Protein AF-A0AAV6IFP3-F1 (afdb_monomer)

Organism: NCBI:txid479676

Foldseek 3Di:
DPPPVDDPDDPPDPVVVLVVQLPDDDDPLVNQLSNLQVVLLVVLVVVQVCCCVPVVDDDDPVVSVVSSLQSSLVSSCVVPPPDDDDSVNVSVVVVVVVVVD

Solvent-accessible surface area (backbone atoms only — not comparable to full-atom values): 6123 Å² total; per-residue (Å²): 122,75,87,76,78,58,75,86,70,78,57,96,41,72,66,52,48,51,51,55,60,70,67,56,90,58,60,78,76,56,33,56,54,59,67,38,46,63,58,29,47,53,50,44,51,52,50,51,54,46,42,31,75,76,64,73,42,81,88,55,66,67,60,48,53,50,51,27,53,53,45,41,47,51,55,41,52,72,68,43,91,64,78,95,71,51,68,65,59,51,53,52,51,52,57,53,55,66,71,75,108

Mean predicted aligned error: 10.68 Å

Sequence (101 aa):
MKWWGIQWVTPNSVSDIINWWLSYRQKPKIKVIWDCIPFAVLWSLWKMRNEHLFQNKDLNWEDVVDLIKLRIAFWVKTKWNDGDYSVSDFIFRLSSIIQAS

pLDDT: mean 76.18, std 13.69, range [37.38, 91.31]

Radius of gyration: 16.17 Å; Cα contacts (8 Å, |Δi|>4): 44; chains: 1; bounding box: 30×44×39 Å

Structure (mmCIF, N/CA/C/O backbone):
data_AF-A0AAV6IFP3-F1
#
_entry.id   AF-A0AAV6IFP3-F1
#
loop_
_atom_site.group_PDB
_atom_site.id
_atom_site.type_symbol
_atom_site.label_atom_id
_atom_site.label_alt_id
_atom_site.label_comp_id
_atom_site.label_asym_id
_atom_site.label_entity_id
_atom_site.label_seq_id
_atom_site.pdbx_PDB_ins_code
_atom_site.Cartn_x
_atom_site.Cartn_y
_atom_site.Cartn_z
_atom_site.occupancy
_atom_site.B_iso_or_equiv
_atom_site.auth_seq_id
_atom_site.auth_comp_id
_atom_site.auth_asym_id
_atom_site.auth_atom_id
_atom_site.pdbx_PDB_model_num
ATOM 1 N N . MET A 1 1 ? -15.306 -22.764 -6.310 1.00 47.59 1 MET A N 1
ATOM 2 C CA . MET A 1 1 ? -13.845 -22.530 -6.188 1.00 47.59 1 MET A CA 1
ATOM 3 C C . MET A 1 1 ? -12.952 -23.748 -6.489 1.00 47.59 1 MET A C 1
ATOM 5 O O . MET A 1 1 ? -11.772 -23.534 -6.694 1.00 47.59 1 MET A O 1
ATOM 9 N N . LYS A 1 2 ? -13.451 -24.996 -6.611 1.00 44.91 2 LYS A N 1
ATOM 10 C CA . LYS A 1 2 ? -12.631 -26.179 -6.992 1.00 44.91 2 LYS A CA 1
ATOM 11 C C . LYS A 1 2 ? -12.412 -26.392 -8.505 1.00 44.91 2 LYS A C 1
ATOM 13 O O . LYS A 1 2 ? -11.732 -27.331 -8.891 1.00 44.91 2 LYS A O 1
ATOM 18 N N . TRP A 1 3 ? -12.990 -25.554 -9.363 1.00 44.06 3 TRP A N 1
ATOM 19 C CA . TRP A 1 3 ? -13.072 -25.834 -10.805 1.00 44.06 3 TRP A CA 1
ATOM 20 C C . TRP A 1 3 ? -11.754 -25.617 -11.572 1.00 44.06 3 TRP A C 1
ATOM 22 O O . TRP A 1 3 ? -11.579 -26.170 -12.646 1.00 44.06 3 TRP A O 1
ATOM 32 N N . TRP A 1 4 ? -10.807 -24.870 -10.995 1.00 63.62 4 TRP A N 1
ATOM 33 C CA . TRP A 1 4 ? -9.522 -24.545 -11.630 1.00 63.62 4 TRP A CA 1
ATOM 34 C C . TRP A 1 4 ? -8.350 -25.408 -11.139 1.00 63.62 4 TRP A C 1
ATOM 36 O O . TRP A 1 4 ? -7.220 -25.176 -11.546 1.00 63.62 4 TRP A O 1
ATOM 46 N N . GLY A 1 5 ? -8.571 -26.353 -10.214 1.00 58.03 5 GLY A N 1
ATOM 47 C CA . GLY A 1 5 ? -7.488 -27.147 -9.607 1.00 58.03 5 GLY A CA 1
ATOM 48 C C . GLY A 1 5 ? -6.491 -26.342 -8.755 1.00 58.03 5 GLY A C 1
ATOM 49 O O . GLY A 1 5 ? -5.575 -26.914 -8.175 1.00 58.03 5 GLY A O 1
ATOM 50 N N . ILE A 1 6 ? -6.680 -25.026 -8.640 1.00 54.53 6 ILE A N 1
ATOM 51 C CA . ILE A 1 6 ? -5.838 -24.126 -7.858 1.00 54.53 6 ILE A CA 1
ATOM 52 C C . ILE A 1 6 ? -6.501 -23.935 -6.495 1.00 54.53 6 ILE A C 1
ATOM 54 O O . ILE A 1 6 ? -7.506 -23.234 -6.360 1.00 54.53 6 ILE A O 1
ATOM 58 N N . GLN A 1 7 ? -5.945 -24.580 -5.474 1.00 56.81 7 GLN A N 1
ATOM 59 C CA . GLN A 1 7 ? -6.253 -24.253 -4.090 1.00 56.81 7 GLN A CA 1
ATOM 60 C C . GLN A 1 7 ? -5.477 -22.980 -3.755 1.00 56.81 7 GLN A C 1
ATOM 62 O O . GLN A 1 7 ? -4.253 -23.009 -3.661 1.00 56.81 7 GLN A O 1
ATOM 67 N N . TRP A 1 8 ? -6.175 -21.852 -3.615 1.00 57.00 8 TRP A N 1
ATOM 68 C CA . TRP A 1 8 ? -5.573 -20.654 -3.035 1.00 57.00 8 TRP A CA 1
ATOM 69 C C . TRP A 1 8 ? -5.148 -21.001 -1.606 1.00 57.00 8 TRP A C 1
ATOM 71 O O . TRP A 1 8 ? -5.988 -21.145 -0.719 1.00 57.00 8 TRP A O 1
ATOM 81 N N . VAL A 1 9 ? -3.849 -21.215 -1.405 1.00 62.00 9 VAL A N 1
ATOM 82 C CA . VAL A 1 9 ? -3.263 -21.396 -0.080 1.00 62.00 9 VAL A CA 1
ATOM 83 C C . VAL A 1 9 ? -2.799 -20.018 0.354 1.00 62.00 9 VAL A C 1
ATOM 85 O O . VAL A 1 9 ? -1.829 -19.490 -0.185 1.00 62.00 9 VAL A O 1
ATOM 88 N N . THR A 1 10 ? -3.510 -19.392 1.288 1.00 61.66 10 THR A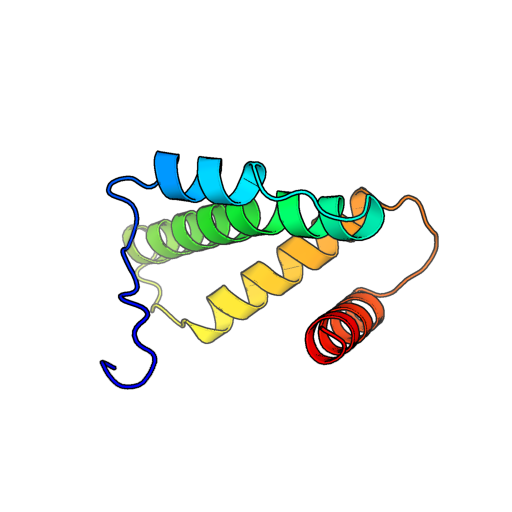 N 1
ATOM 89 C CA . THR A 1 10 ? -2.951 -18.250 2.014 1.00 61.66 10 THR A CA 1
ATOM 90 C C . THR A 1 10 ? -1.688 -18.737 2.722 1.00 61.66 10 THR A C 1
ATOM 92 O O . THR A 1 10 ? -1.789 -19.691 3.497 1.00 61.66 10 THR A O 1
ATOM 95 N N . PRO A 1 11 ? -0.507 -18.151 2.453 1.00 67.81 11 PRO A N 1
ATOM 96 C CA . PRO A 1 11 ? 0.715 -18.529 3.148 1.00 67.81 11 PRO A CA 1
ATOM 97 C C . PRO A 1 11 ? 0.528 -18.415 4.663 1.00 67.81 11 PRO A C 1
ATOM 99 O O . PRO A 1 11 ? -0.217 -17.555 5.136 1.00 67.81 11 PRO A O 1
ATOM 102 N N . ASN A 1 12 ? 1.200 -19.283 5.420 1.00 74.62 12 ASN A N 1
ATOM 103 C CA . ASN A 1 12 ? 0.991 -19.426 6.866 1.00 74.62 12 ASN A CA 1
ATOM 104 C C . ASN A 1 12 ? 1.338 -18.157 7.666 1.00 74.62 12 ASN A C 1
ATOM 106 O O . ASN A 1 12 ? 0.925 -18.032 8.818 1.00 74.62 12 ASN A O 1
ATOM 110 N N . SER A 1 13 ?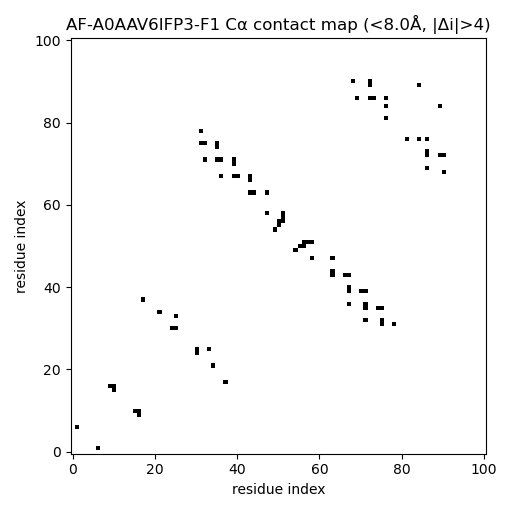 2.077 -17.211 7.075 1.00 82.50 13 SER A N 1
ATOM 111 C CA . SER A 1 13 ? 2.408 -15.933 7.696 1.00 82.50 13 SER A CA 1
ATOM 112 C C . SER A 1 13 ? 2.428 -14.762 6.705 1.00 82.50 13 SER A C 1
ATOM 114 O O . SER A 1 13 ? 2.638 -14.924 5.501 1.00 82.50 13 SER A O 1
ATOM 116 N N . VAL A 1 14 ? 2.267 -13.544 7.234 1.00 79.31 14 VAL A N 1
ATOM 117 C CA . VAL A 1 14 ? 2.456 -12.289 6.478 1.00 79.31 14 VAL A CA 1
ATOM 118 C C . VAL A 1 14 ? 3.874 -12.210 5.900 1.00 79.31 14 VAL A C 1
ATOM 120 O O . VAL A 1 14 ? 4.063 -11.738 4.782 1.00 79.31 14 VAL A O 1
ATOM 123 N N . SER A 1 15 ? 4.861 -12.725 6.633 1.00 82.44 15 SER A N 1
ATOM 124 C CA . SER A 1 15 ? 6.256 -12.847 6.208 1.00 82.44 15 SER A CA 1
ATOM 125 C C . SER A 1 15 ? 6.379 -13.662 4.923 1.00 82.44 15 SER A C 1
ATOM 127 O O . SER A 1 15 ? 7.064 -13.244 3.995 1.00 82.44 15 SER A O 1
ATOM 129 N N . ASP A 1 16 ? 5.680 -14.796 4.842 1.00 84.00 16 ASP A N 1
ATOM 130 C CA . ASP A 1 16 ? 5.715 -15.679 3.673 1.00 84.00 16 ASP A CA 1
ATOM 131 C C . ASP A 1 16 ? 5.060 -15.024 2.455 1.00 84.00 16 ASP A C 1
ATOM 133 O O . ASP A 1 16 ? 5.574 -15.144 1.344 1.00 84.00 16 ASP A O 1
ATOM 137 N N . ILE A 1 17 ? 3.973 -14.270 2.661 1.00 83.25 17 ILE A N 1
ATOM 138 C CA . ILE A 1 17 ? 3.329 -13.472 1.605 1.00 83.25 17 ILE A CA 1
ATOM 139 C C . ILE A 1 17 ? 4.302 -12.421 1.065 1.00 83.25 17 ILE A C 1
ATOM 141 O O . ILE A 1 17 ? 4.462 -12.295 -0.148 1.00 83.25 17 ILE A O 1
ATOM 145 N N . ILE A 1 18 ? 4.966 -11.676 1.953 1.00 82.56 18 ILE A N 1
ATOM 146 C CA . ILE A 1 18 ? 5.921 -10.632 1.563 1.00 82.56 18 ILE A CA 1
ATOM 147 C C . ILE A 1 18 ? 7.129 -11.252 0.854 1.00 82.56 18 ILE A C 1
ATOM 149 O O . ILE A 1 18 ? 7.544 -10.758 -0.192 1.00 82.56 18 ILE A O 1
ATOM 153 N N . ASN A 1 19 ? 7.667 -12.354 1.374 1.00 83.38 19 ASN A N 1
ATOM 154 C CA . ASN A 1 19 ? 8.791 -13.058 0.761 1.00 83.38 19 ASN A CA 1
ATOM 155 C C . ASN A 1 19 ? 8.430 -13.588 -0.626 1.00 83.38 19 ASN A C 1
ATOM 157 O O . ASN A 1 19 ? 9.199 -13.396 -1.568 1.00 83.38 19 ASN A O 1
ATOM 161 N N . TRP A 1 20 ? 7.254 -14.197 -0.784 1.00 85.25 20 TRP A N 1
ATOM 162 C CA . TRP A 1 20 ? 6.749 -14.618 -2.088 1.00 85.25 20 TRP A CA 1
ATOM 163 C C . TRP A 1 20 ? 6.614 -13.430 -3.050 1.00 85.25 20 TRP A C 1
ATOM 165 O O . TRP A 1 20 ? 7.095 -13.494 -4.182 1.00 85.25 20 TRP A O 1
ATOM 175 N N . TRP A 1 21 ? 6.045 -12.317 -2.580 1.00 85.44 21 TRP A N 1
ATOM 176 C CA . TRP A 1 21 ? 5.858 -11.103 -3.373 1.00 85.44 21 TRP A CA 1
ATOM 177 C C . TRP A 1 21 ? 7.187 -10.522 -3.870 1.00 85.44 21 TRP A C 1
ATOM 179 O O . TRP A 1 21 ? 7.335 -10.217 -5.053 1.00 85.44 21 TRP A O 1
ATOM 189 N N . LEU A 1 22 ? 8.177 -10.401 -2.983 1.00 82.31 22 LEU A N 1
ATOM 190 C CA . LEU A 1 22 ? 9.498 -9.847 -3.296 1.00 82.31 22 LEU A CA 1
ATOM 191 C C . LEU A 1 22 ? 10.356 -10.788 -4.154 1.00 82.31 22 LEU A C 1
ATOM 193 O O . LEU A 1 22 ? 11.236 -10.323 -4.880 1.00 82.31 22 LEU A O 1
ATOM 197 N N . SER A 1 23 ? 10.095 -12.096 -4.094 1.00 82.12 23 SER A N 1
ATOM 198 C CA . SER A 1 23 ? 10.817 -13.109 -4.875 1.00 82.12 23 SER A CA 1
ATOM 199 C C . SER A 1 23 ? 10.450 -13.091 -6.361 1.00 82.12 23 SER A C 1
ATOM 201 O O . SER A 1 23 ? 11.180 -13.645 -7.187 1.00 82.12 23 SER A O 1
ATOM 203 N N . TYR A 1 24 ? 9.338 -12.452 -6.733 1.00 80.06 24 TYR A N 1
ATOM 204 C CA . TYR A 1 24 ? 8.899 -12.403 -8.120 1.00 80.06 24 TYR A CA 1
ATOM 205 C C . TYR A 1 24 ? 9.758 -11.433 -8.952 1.00 80.06 24 TYR A C 1
ATOM 207 O O . TYR A 1 24 ? 9.836 -10.229 -8.685 1.00 80.06 24 TYR A O 1
ATOM 215 N N . ARG A 1 25 ? 10.417 -11.949 -10.000 1.00 74.00 25 ARG A N 1
ATOM 216 C CA . ARG A 1 25 ? 11.225 -11.130 -10.919 1.00 74.00 25 ARG A CA 1
ATOM 217 C C . ARG A 1 25 ? 10.331 -10.341 -11.869 1.00 74.00 25 ARG A C 1
ATOM 219 O O . ARG A 1 25 ? 9.737 -10.901 -12.782 1.00 74.00 25 ARG A O 1
ATOM 226 N N . GLN A 1 26 ? 10.341 -9.024 -11.707 1.00 74.62 26 GLN A N 1
ATOM 227 C CA . GLN A 1 26 ? 9.697 -8.079 -12.615 1.00 74.62 26 GLN A CA 1
ATOM 228 C C . GLN A 1 26 ? 10.717 -7.357 -13.498 1.00 74.62 26 GLN A C 1
ATOM 230 O O . GLN A 1 26 ? 11.882 -7.189 -13.126 1.00 74.62 26 GLN A O 1
ATOM 235 N N . LYS A 1 27 ? 10.261 -6.848 -14.651 1.00 78.69 27 LYS A N 1
ATOM 236 C CA . LYS A 1 27 ? 11.036 -5.874 -15.441 1.00 78.69 27 LYS A CA 1
ATOM 237 C C . LYS A 1 27 ? 11.366 -4.652 -14.561 1.00 78.69 27 LYS A C 1
ATOM 239 O O . LYS A 1 27 ? 10.503 -4.257 -13.778 1.00 78.69 27 LYS A O 1
ATOM 244 N N . PRO A 1 28 ? 12.529 -3.987 -14.715 1.00 74.88 28 PRO A N 1
ATOM 245 C CA . PRO A 1 28 ? 12.978 -2.922 -13.804 1.00 74.88 28 PRO A CA 1
ATOM 246 C C . PRO A 1 28 ? 11.947 -1.812 -13.575 1.00 74.88 28 PRO A C 1
ATOM 248 O O . PRO A 1 28 ? 11.767 -1.349 -12.455 1.00 74.88 28 PRO A O 1
ATOM 251 N N . LYS A 1 29 ? 11.217 -1.433 -14.631 1.00 71.38 29 LYS A N 1
ATOM 252 C CA . LYS A 1 29 ? 10.158 -0.425 -14.548 1.00 71.38 29 LYS A CA 1
ATOM 253 C C . LYS A 1 29 ? 8.964 -0.883 -13.696 1.00 71.38 29 LYS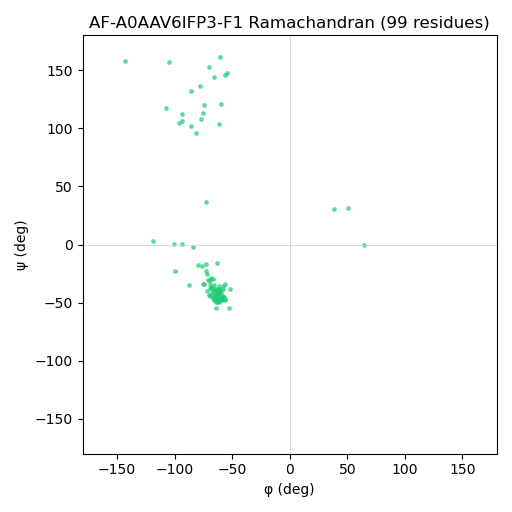 A C 1
ATOM 255 O O . LYS A 1 29 ? 8.497 -0.158 -12.829 1.00 71.38 29 LYS A O 1
ATOM 260 N N . ILE A 1 30 ? 8.496 -2.107 -13.914 1.00 76.94 30 ILE A N 1
ATOM 261 C CA . ILE A 1 30 ? 7.366 -2.689 -13.176 1.00 76.94 30 ILE A CA 1
ATOM 262 C C . ILE A 1 30 ? 7.775 -3.003 -11.734 1.00 76.94 30 ILE A C 1
ATOM 264 O O . ILE A 1 30 ? 6.960 -2.888 -10.826 1.00 76.94 30 ILE A O 1
ATOM 268 N N . LYS A 1 31 ? 9.053 -3.327 -11.508 1.00 81.81 31 LYS A N 1
ATOM 269 C CA . LYS A 1 31 ? 9.598 -3.641 -10.188 1.00 81.81 31 LYS A CA 1
ATOM 270 C C . LYS A 1 31 ? 9.403 -2.508 -9.179 1.00 81.81 31 LYS A C 1
ATOM 272 O O . LYS A 1 31 ? 9.068 -2.791 -8.041 1.00 81.81 31 LYS A O 1
ATOM 277 N N . VAL A 1 32 ? 9.536 -1.245 -9.592 1.00 80.88 32 VAL A N 1
ATOM 278 C CA . VAL A 1 32 ? 9.316 -0.095 -8.694 1.00 80.88 32 VAL A CA 1
ATOM 279 C C . VAL A 1 32 ? 7.881 -0.077 -8.165 1.00 80.88 32 VAL A C 1
ATOM 281 O O . VAL A 1 32 ? 7.663 0.039 -6.965 1.00 80.88 32 VAL A O 1
ATOM 284 N N . ILE A 1 33 ? 6.903 -0.252 -9.056 1.00 82.75 33 ILE A N 1
ATOM 285 C CA . ILE A 1 33 ? 5.483 -0.337 -8.690 1.00 82.75 33 ILE A CA 1
ATOM 286 C C . ILE A 1 33 ? 5.246 -1.563 -7.803 1.00 82.75 33 ILE A C 1
ATOM 288 O O . ILE A 1 33 ? 4.605 -1.461 -6.759 1.00 82.75 33 ILE A O 1
ATOM 292 N N . TRP A 1 34 ? 5.787 -2.709 -8.218 1.00 84.94 34 TRP A N 1
ATOM 293 C CA . TRP A 1 34 ? 5.639 -3.985 -7.529 1.00 84.94 34 TRP A CA 1
ATOM 294 C C . TRP A 1 34 ? 6.152 -3.924 -6.094 1.00 84.94 34 TRP A C 1
ATOM 296 O O . TRP A 1 34 ? 5.450 -4.330 -5.172 1.00 84.94 34 TRP A O 1
ATOM 306 N N . ASP A 1 35 ? 7.334 -3.349 -5.892 1.00 85.06 35 ASP A N 1
ATOM 307 C CA . ASP A 1 35 ? 7.942 -3.203 -4.577 1.00 85.06 35 ASP A CA 1
ATOM 308 C C . ASP A 1 35 ? 7.127 -2.225 -3.701 1.00 85.06 35 ASP A C 1
ATOM 310 O O . ASP A 1 35 ? 7.070 -2.417 -2.494 1.00 85.06 35 ASP A O 1
ATOM 314 N N . CYS A 1 36 ? 6.431 -1.226 -4.269 1.00 87.12 36 CYS A N 1
ATOM 315 C CA . CYS A 1 36 ? 5.619 -0.258 -3.512 1.00 87.12 36 CYS A CA 1
ATOM 316 C C . CYS A 1 36 ? 4.276 -0.801 -2.994 1.00 87.12 36 CYS A C 1
ATOM 318 O O . CYS A 1 36 ? 3.821 -0.374 -1.929 1.00 87.12 36 CYS A O 1
ATOM 320 N N . ILE A 1 37 ? 3.625 -1.706 -3.732 1.00 87.94 37 ILE A N 1
ATOM 321 C CA . ILE A 1 37 ? 2.277 -2.214 -3.420 1.00 87.94 37 ILE A CA 1
ATOM 322 C C . ILE A 1 37 ? 2.140 -2.752 -1.981 1.00 87.94 37 ILE A C 1
ATOM 324 O O . ILE A 1 37 ? 1.265 -2.260 -1.265 1.00 87.94 37 ILE A O 1
ATOM 328 N N . PRO A 1 38 ? 2.966 -3.706 -1.503 1.00 89.44 38 PRO A N 1
ATOM 329 C CA . PRO A 1 38 ? 2.768 -4.306 -0.183 1.00 89.44 38 PRO A CA 1
ATOM 330 C C . PRO A 1 38 ? 2.906 -3.276 0.943 1.00 89.44 38 PRO A C 1
ATOM 332 O O . PRO A 1 38 ? 2.114 -3.283 1.886 1.00 89.44 38 PRO A O 1
ATOM 335 N N . PHE A 1 39 ? 3.844 -2.333 0.820 1.00 88.38 39 PHE A N 1
ATOM 336 C CA . PHE A 1 39 ? 4.002 -1.253 1.794 1.00 88.38 39 PHE A CA 1
ATOM 337 C C . PHE A 1 39 ? 2.814 -0.286 1.779 1.00 88.38 39 PHE A C 1
ATOM 339 O O . PHE A 1 39 ? 2.351 0.123 2.843 1.00 88.38 39 PHE A O 1
ATOM 346 N N . ALA A 1 40 ? 2.295 0.064 0.598 1.00 90.69 40 ALA A N 1
ATOM 347 C CA . ALA A 1 40 ? 1.139 0.949 0.479 1.00 90.69 40 ALA A CA 1
ATOM 348 C C . ALA A 1 40 ? -0.120 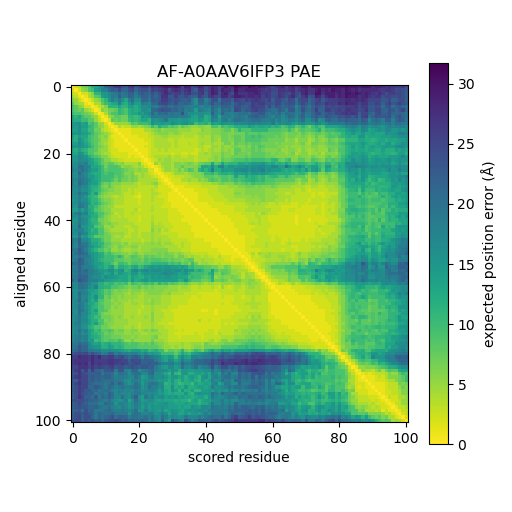0.315 1.088 1.00 90.69 40 ALA A C 1
ATOM 350 O O . ALA A 1 40 ? -0.854 0.991 1.808 1.00 90.69 40 ALA A O 1
ATOM 351 N N . VAL A 1 41 ? -0.337 -0.984 0.857 1.00 90.44 41 VAL A N 1
ATOM 352 C CA . VAL A 1 41 ? -1.451 -1.751 1.433 1.00 90.44 41 VAL A CA 1
ATOM 353 C C . VA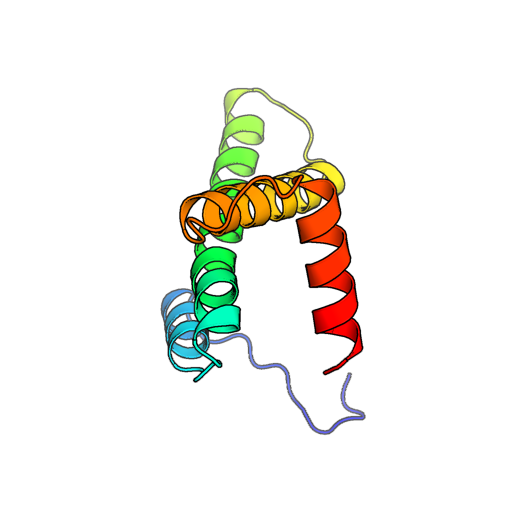L A 1 41 ? -1.332 -1.826 2.954 1.00 90.44 41 VAL A C 1
ATOM 355 O O . VAL A 1 41 ? -2.254 -1.412 3.656 1.00 90.44 41 VAL A O 1
ATOM 358 N N . LEU A 1 42 ? -0.194 -2.297 3.476 1.00 90.19 42 LEU A N 1
ATOM 359 C CA . LEU A 1 42 ? 0.014 -2.450 4.921 1.00 90.19 42 LEU A CA 1
ATOM 360 C C . LEU A 1 42 ? -0.130 -1.119 5.660 1.00 90.19 42 LEU A C 1
ATOM 362 O O . LEU A 1 42 ? -0.791 -1.052 6.695 1.00 90.19 42 LEU A O 1
ATOM 366 N N . TRP A 1 43 ? 0.444 -0.048 5.111 1.00 91.25 43 TRP A N 1
ATOM 367 C CA . TRP A 1 43 ? 0.360 1.268 5.726 1.00 91.25 43 TRP A CA 1
ATOM 368 C C . TRP A 1 43 ? -1.064 1.831 5.710 1.00 91.25 43 TRP A C 1
ATOM 370 O O . TRP A 1 43 ? -1.515 2.389 6.711 1.00 91.25 43 TRP A O 1
ATOM 380 N N . SER A 1 44 ? -1.789 1.700 4.595 1.00 91.06 44 SER A N 1
ATOM 381 C CA . SER A 1 44 ? -3.179 2.162 4.507 1.00 91.06 44 SER A CA 1
ATOM 382 C C . SER A 1 44 ? -4.094 1.392 5.459 1.00 91.06 44 SER A C 1
ATOM 384 O O . SER A 1 44 ? -4.906 2.013 6.139 1.00 91.06 44 SER 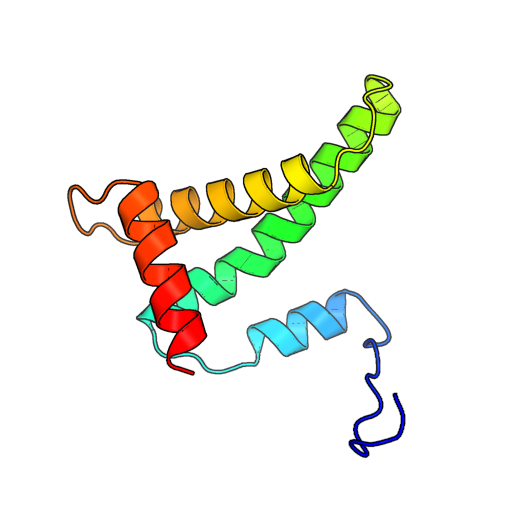A O 1
ATOM 386 N N . LEU A 1 45 ? -3.910 0.073 5.587 1.00 90.44 45 LEU A N 1
ATOM 387 C CA . LEU A 1 45 ? -4.644 -0.751 6.552 1.00 90.44 45 LEU A CA 1
ATOM 388 C C . LEU A 1 45 ? -4.324 -0.368 7.999 1.00 90.44 45 LEU A C 1
ATOM 390 O O . LEU A 1 45 ? -5.237 -0.238 8.814 1.00 90.44 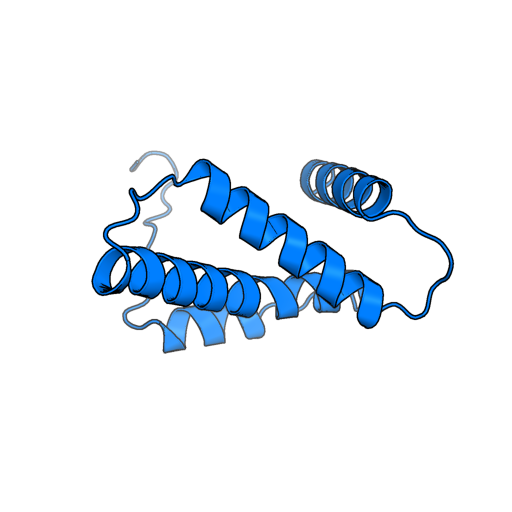45 LEU A O 1
ATOM 394 N N . TRP A 1 46 ? -3.046 -0.152 8.322 1.00 91.31 46 TRP A N 1
ATOM 395 C CA . TRP A 1 46 ? -2.633 0.316 9.647 1.00 91.31 46 TRP A CA 1
ATOM 396 C C . TRP A 1 46 ? -3.253 1.677 9.978 1.00 91.31 46 TRP A C 1
ATOM 398 O O . TRP A 1 46 ? -3.822 1.851 11.055 1.00 91.31 46 TRP A O 1
ATOM 408 N N . LYS A 1 47 ? -3.206 2.623 9.031 1.00 89.19 47 LYS A N 1
ATOM 409 C CA . LYS A 1 47 ? -3.793 3.955 9.197 1.00 89.19 47 LYS A CA 1
ATOM 410 C C . LYS A 1 47 ? -5.304 3.868 9.418 1.00 89.19 47 LYS A C 1
ATOM 412 O O . LYS A 1 47 ? -5.793 4.437 10.385 1.00 89.19 47 LYS A O 1
ATOM 417 N N . MET A 1 48 ? -6.014 3.128 8.569 1.00 89.75 48 MET A N 1
ATOM 418 C CA . MET A 1 48 ? -7.459 2.910 8.686 1.00 89.75 48 MET A CA 1
ATOM 419 C C . MET A 1 48 ? -7.824 2.310 10.049 1.00 89.75 48 MET A C 1
ATOM 421 O O . MET A 1 48 ? -8.717 2.810 10.727 1.00 89.75 48 MET A O 1
ATOM 425 N N . ARG A 1 49 ? -7.107 1.265 10.481 1.00 87.19 49 ARG A N 1
ATOM 426 C CA . ARG A 1 49 ? -7.344 0.625 11.780 1.00 87.19 49 ARG A CA 1
ATOM 427 C C . ARG A 1 49 ? -7.162 1.608 12.935 1.00 87.19 49 ARG A C 1
ATOM 429 O O . ARG A 1 49 ? -7.953 1.586 13.872 1.00 87.19 49 ARG A O 1
ATOM 436 N N . ASN A 1 50 ? -6.155 2.474 12.865 1.00 89.19 50 ASN A N 1
ATOM 437 C CA . ASN A 1 50 ? -5.935 3.495 13.884 1.00 89.19 50 ASN A CA 1
ATOM 438 C C . ASN A 1 50 ? -7.006 4.590 13.853 1.00 89.19 50 ASN A C 1
ATOM 440 O O . ASN A 1 50 ? -7.502 4.971 14.904 1.00 89.19 50 ASN A O 1
ATOM 444 N N . GLU A 1 51 ? -7.402 5.083 12.681 1.00 89.06 51 GLU A N 1
ATOM 445 C CA . GLU A 1 51 ? -8.484 6.074 12.582 1.00 89.06 51 GLU A CA 1
ATOM 446 C C . GLU A 1 51 ? -9.804 5.514 13.128 1.00 89.06 51 GLU A C 1
ATOM 448 O O . GLU A 1 51 ? -10.498 6.191 13.880 1.00 89.06 51 GLU A O 1
ATOM 453 N N . HIS A 1 52 ? -10.113 4.250 12.846 1.00 84.62 52 HIS A N 1
ATOM 454 C CA . HIS A 1 52 ? -11.292 3.597 13.402 1.00 84.62 52 HIS A CA 1
ATOM 455 C C . HIS A 1 52 ? -11.221 3.468 14.931 1.00 84.62 52 HIS A C 1
ATOM 457 O O . HIS A 1 52 ? -12.144 3.882 15.625 1.00 84.62 52 HIS A O 1
ATOM 463 N N . LEU A 1 53 ? -10.106 2.956 15.466 1.00 87.00 53 LEU A N 1
ATOM 464 C CA . LEU A 1 53 ? -9.950 2.722 16.907 1.00 87.00 53 LEU A CA 1
ATOM 465 C C . LEU A 1 53 ? -9.848 4.010 17.735 1.00 87.00 53 LEU A C 1
ATOM 467 O O . LEU A 1 53 ? -10.348 4.049 18.854 1.00 87.00 53 LEU A O 1
ATOM 471 N N . PHE A 1 54 ? -9.177 5.044 17.221 1.00 88.00 54 PHE A N 1
ATOM 472 C CA . PHE A 1 54 ? -8.893 6.266 17.982 1.00 88.00 54 PHE A CA 1
ATOM 473 C C . PHE A 1 54 ? -9.847 7.421 17.670 1.00 88.00 54 PHE A C 1
ATOM 475 O O . PHE A 1 54 ? -9.967 8.331 18.486 1.00 88.00 54 PHE A O 1
ATOM 482 N N . GLN A 1 55 ? -10.498 7.419 16.504 1.00 87.38 55 GLN A N 1
ATOM 483 C CA . GLN A 1 55 ? -11.359 8.521 16.057 1.00 87.38 55 GLN A CA 1
ATOM 484 C C . GLN A 1 55 ? -12.817 8.091 15.839 1.00 87.38 55 GLN A C 1
ATOM 486 O O . GLN A 1 55 ? -13.616 8.923 15.419 1.00 87.38 55 GLN A O 1
ATOM 491 N N . ASN A 1 56 ? -13.176 6.825 16.115 1.00 83.44 56 ASN A N 1
ATOM 492 C CA . ASN A 1 56 ? -14.507 6.249 15.852 1.00 83.44 56 ASN A CA 1
ATOM 493 C C . ASN A 1 56 ? -14.996 6.498 14.418 1.00 83.44 56 ASN A C 1
ATOM 495 O O . ASN A 1 56 ? -16.189 6.657 14.168 1.00 83.44 56 ASN A O 1
ATOM 499 N N . LYS A 1 57 ? -14.065 6.573 13.465 1.00 82.06 57 LYS A N 1
ATOM 500 C CA . LYS A 1 57 ? -14.401 6.789 12.063 1.00 82.06 57 LYS A CA 1
ATOM 501 C C . LYS A 1 57 ? -14.892 5.480 11.450 1.00 82.06 57 LYS A C 1
ATOM 503 O O . LYS A 1 57 ? -14.281 4.430 11.667 1.00 82.06 57 LYS A O 1
ATOM 508 N N . ASP A 1 58 ? -15.963 5.544 10.669 1.00 82.56 58 ASP A N 1
ATOM 509 C CA . ASP A 1 58 ? -16.478 4.373 9.963 1.00 82.56 58 ASP A CA 1
ATOM 510 C C . ASP A 1 58 ? -15.492 3.866 8.904 1.00 82.56 58 ASP A C 1
ATOM 512 O O . ASP A 1 58 ? -14.777 4.628 8.245 1.00 82.56 58 ASP A O 1
ATOM 516 N N . LEU A 1 59 ? -15.454 2.542 8.760 1.00 78.69 59 LEU A N 1
ATOM 517 C CA . LEU A 1 59 ? -14.586 1.848 7.819 1.00 78.69 59 LEU A CA 1
ATOM 518 C C . LEU A 1 59 ? -15.219 1.870 6.424 1.00 78.69 59 LEU A C 1
ATOM 520 O O . LEU A 1 59 ? -16.030 1.007 6.093 1.00 78.69 59 LEU A O 1
ATOM 524 N N . ASN A 1 60 ? -14.824 2.834 5.593 1.00 86.69 60 ASN A N 1
ATOM 525 C CA . ASN A 1 60 ? -15.141 2.809 4.169 1.00 86.69 60 ASN A CA 1
ATOM 526 C C . ASN A 1 60 ? -14.002 2.149 3.381 1.00 86.69 60 ASN A C 1
ATOM 528 O O . ASN A 1 60 ? -12.899 2.687 3.268 1.00 86.69 60 ASN A O 1
ATOM 532 N N . TRP A 1 61 ? -14.272 0.973 2.822 1.00 84.94 61 TRP A N 1
ATOM 533 C CA . TRP A 1 61 ? -13.290 0.224 2.042 1.00 84.94 61 TRP A CA 1
ATOM 534 C C . TRP A 1 61 ? -12.929 0.890 0.713 1.00 84.94 61 TRP A C 1
ATOM 536 O O . TRP A 1 61 ? -11.795 0.728 0.258 1.00 84.94 61 TRP A O 1
ATOM 546 N N . GLU A 1 62 ? -13.840 1.659 0.112 1.00 89.00 62 GLU A N 1
ATOM 547 C CA . GLU A 1 62 ? -13.562 2.394 -1.128 1.00 89.00 62 GLU A CA 1
ATOM 548 C C . GLU A 1 62 ? -12.467 3.443 -0.897 1.00 89.00 62 GLU A C 1
ATOM 550 O O . GLU A 1 62 ? -11.471 3.476 -1.624 1.00 89.00 62 GLU A O 1
ATOM 555 N N . ASP A 1 63 ? -12.565 4.186 0.209 1.00 87.62 63 ASP A N 1
ATOM 556 C CA . ASP A 1 63 ? -11.572 5.193 0.601 1.00 87.62 63 ASP A CA 1
ATOM 557 C C . ASP A 1 63 ? -10.186 4.577 0.839 1.00 87.62 63 ASP A C 1
ATOM 559 O O . ASP A 1 63 ? -9.155 5.179 0.532 1.00 87.62 63 ASP A O 1
ATOM 563 N N . VAL A 1 64 ? -10.134 3.356 1.378 1.00 88.75 64 VAL A N 1
ATOM 564 C CA . VAL A 1 64 ? -8.871 2.641 1.619 1.00 88.75 64 VAL A CA 1
ATOM 565 C C . VAL A 1 64 ? -8.226 2.231 0.305 1.00 88.75 64 VAL A C 1
ATOM 567 O O . VAL A 1 64 ? -7.016 2.398 0.133 1.00 88.75 64 VAL A O 1
ATOM 570 N N . VAL A 1 65 ? -9.021 1.709 -0.629 1.00 88.50 65 VAL A N 1
ATOM 571 C CA . VAL A 1 65 ? -8.545 1.338 -1.963 1.00 88.50 65 VAL A CA 1
ATOM 572 C C . VAL A 1 65 ? -8.011 2.567 -2.697 1.00 88.50 65 VAL A C 1
ATOM 574 O O . VAL A 1 65 ? -6.917 2.513 -3.265 1.00 88.50 65 VAL A O 1
ATOM 577 N N . ASP A 1 66 ? -8.715 3.693 -2.635 1.00 88.44 66 ASP A N 1
ATOM 578 C CA . ASP A 1 66 ? -8.270 4.932 -3.270 1.00 88.44 66 ASP A CA 1
ATOM 579 C C . ASP A 1 66 ? -7.029 5.523 -2.595 1.00 88.44 66 ASP A C 1
ATOM 581 O O . ASP A 1 66 ? -6.097 5.956 -3.280 1.00 88.44 66 ASP A O 1
ATOM 585 N N . LEU A 1 67 ? -6.923 5.426 -1.267 1.00 90.06 67 LEU A N 1
ATOM 586 C CA . LEU A 1 67 ? -5.712 5.800 -0.539 1.00 90.06 67 LEU A CA 1
ATOM 587 C C . LEU A 1 67 ? -4.501 4.947 -0.952 1.00 90.06 67 LEU A C 1
ATOM 589 O O . LEU A 1 67 ? -3.390 5.472 -1.078 1.00 90.06 67 LEU A O 1
ATOM 593 N N . ILE A 1 68 ? -4.693 3.642 -1.170 1.00 90.31 68 ILE A N 1
ATOM 594 C CA . ILE A 1 68 ? -3.639 2.742 -1.659 1.00 90.31 68 ILE A CA 1
ATOM 595 C C . ILE A 1 68 ? -3.194 3.161 -3.064 1.00 90.31 68 ILE A C 1
ATOM 597 O O . ILE A 1 68 ? -1.992 3.335 -3.283 1.00 90.31 68 ILE A O 1
ATOM 601 N N . LYS A 1 69 ? -4.134 3.386 -3.995 1.00 86.69 69 LYS A N 1
ATOM 602 C CA . LYS A 1 69 ? -3.824 3.856 -5.360 1.00 86.69 69 LYS A CA 1
ATOM 603 C C . LYS A 1 69 ? -3.037 5.165 -5.332 1.00 86.69 69 LYS A C 1
ATOM 605 O O . LYS A 1 69 ? -2.006 5.274 -5.994 1.00 86.69 69 LYS A O 1
ATOM 610 N N . LEU A 1 70 ? -3.486 6.133 -4.530 1.00 88.75 70 LEU A N 1
ATOM 611 C CA . LEU A 1 70 ? -2.846 7.440 -4.404 1.00 88.75 70 LEU A CA 1
ATOM 612 C C . LEU A 1 70 ? -1.414 7.321 -3.866 1.00 88.75 70 LEU A C 1
ATOM 614 O O . LEU A 1 70 ? -0.502 7.954 -4.395 1.00 88.75 70 LEU A O 1
ATOM 618 N N . ARG A 1 71 ? -1.190 6.479 -2.849 1.00 89.44 71 ARG A N 1
ATOM 619 C CA . ARG A 1 71 ? 0.154 6.230 -2.301 1.00 89.44 71 ARG A CA 1
ATOM 620 C C . ARG A 1 71 ? 1.086 5.604 -3.319 1.00 89.44 71 ARG A C 1
ATOM 622 O O . ARG A 1 71 ? 2.211 6.074 -3.453 1.00 89.44 71 ARG A O 1
ATOM 629 N N . ILE A 1 72 ? 0.626 4.577 -4.033 1.00 88.44 72 ILE A N 1
ATOM 630 C CA . ILE A 1 72 ? 1.424 3.935 -5.082 1.00 88.44 72 ILE A CA 1
ATOM 631 C C . ILE A 1 72 ? 1.786 4.973 -6.142 1.00 88.44 72 ILE A C 1
ATOM 633 O O . ILE A 1 72 ? 2.957 5.101 -6.481 1.00 88.44 72 ILE A O 1
ATOM 637 N N . ALA A 1 73 ? 0.818 5.766 -6.607 1.00 85.44 73 ALA A N 1
ATOM 638 C CA . ALA A 1 73 ? 1.068 6.811 -7.592 1.00 85.44 73 ALA A CA 1
ATOM 639 C C . ALA A 1 73 ? 2.093 7.840 -7.120 1.00 85.44 73 ALA A C 1
ATOM 641 O O . ALA A 1 73 ? 3.024 8.170 -7.853 1.00 85.44 73 ALA A O 1
ATOM 642 N N . PHE A 1 74 ? 1.965 8.301 -5.878 1.00 85.44 74 PHE A N 1
ATOM 643 C CA . PHE A 1 74 ? 2.890 9.267 -5.309 1.00 85.44 74 PHE A CA 1
ATOM 644 C C . PHE A 1 74 ? 4.303 8.687 -5.157 1.00 85.44 74 PHE A C 1
ATOM 646 O O . PHE A 1 74 ? 5.270 9.308 -5.584 1.00 85.44 74 PHE A O 1
ATOM 653 N N . TRP A 1 75 ? 4.443 7.482 -4.599 1.00 85.88 75 TRP A N 1
ATOM 654 C CA . TRP A 1 75 ? 5.749 6.850 -4.377 1.00 85.88 75 TRP A CA 1
ATOM 655 C C . TRP A 1 75 ? 6.442 6.428 -5.666 1.00 85.88 75 TRP A C 1
ATOM 657 O O . TRP A 1 75 ? 7.661 6.509 -5.775 1.00 85.88 75 TRP A O 1
ATOM 667 N N . VAL A 1 76 ? 5.677 6.004 -6.662 1.00 83.19 76 VAL A N 1
ATOM 668 C CA . VAL A 1 76 ? 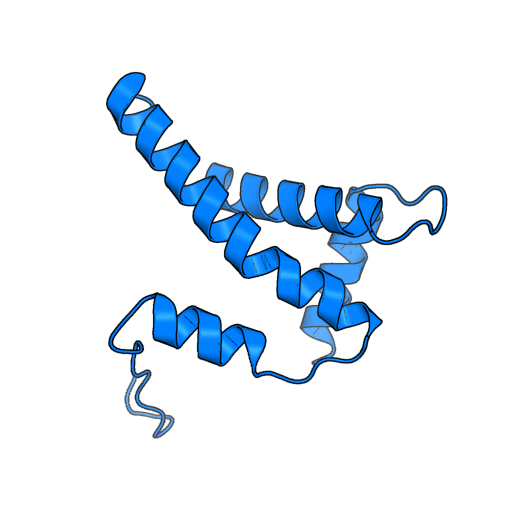6.230 5.667 -7.969 1.00 83.19 76 VAL A CA 1
ATOM 669 C C . VAL A 1 76 ? 6.660 6.937 -8.705 1.00 83.19 76 VAL A C 1
ATOM 671 O O . VAL A 1 76 ? 7.754 6.960 -9.268 1.00 83.19 76 VAL A O 1
ATOM 674 N N . LYS A 1 77 ? 5.876 8.023 -8.621 1.00 80.38 77 LYS A N 1
ATOM 675 C CA . LYS A 1 77 ? 6.252 9.338 -9.162 1.00 80.38 77 LYS A CA 1
ATOM 676 C C . LYS A 1 77 ? 7.515 9.903 -8.511 1.00 80.38 77 LYS A C 1
ATOM 678 O O . LYS A 1 77 ? 8.330 10.485 -9.206 1.00 80.38 77 LYS A O 1
ATOM 683 N N . THR A 1 78 ? 7.722 9.732 -7.205 1.00 79.50 78 THR A N 1
ATOM 684 C CA . THR A 1 78 ? 8.970 10.196 -6.568 1.00 79.50 78 THR A CA 1
ATOM 685 C C . THR A 1 78 ? 10.183 9.337 -6.928 1.00 79.50 78 THR A C 1
ATOM 687 O O . THR A 1 78 ? 11.314 9.807 -6.827 1.00 79.50 78 THR A O 1
ATOM 690 N N . LYS A 1 79 ? 9.978 8.078 -7.338 1.00 73.69 79 LYS A N 1
ATOM 691 C CA . LYS A 1 79 ? 11.052 7.159 -7.745 1.00 73.69 79 LYS A CA 1
ATOM 692 C C . LYS A 1 79 ? 11.423 7.281 -9.220 1.00 73.69 79 LYS A C 1
ATOM 694 O O . LYS A 1 79 ? 12.598 7.134 -9.553 1.00 73.69 79 LYS A O 1
ATOM 699 N N . TRP A 1 80 ? 10.461 7.554 -10.095 1.00 70.56 80 TRP A N 1
ATOM 700 C CA . TRP A 1 80 ? 10.740 7.947 -11.469 1.00 70.56 80 TRP A CA 1
ATOM 701 C C . TRP A 1 80 ? 10.971 9.449 -11.524 1.00 70.56 80 TRP A C 1
ATOM 703 O O . TRP A 1 80 ? 10.028 10.225 -11.538 1.00 70.56 80 TRP A O 1
ATOM 713 N N . ASN A 1 81 ? 12.237 9.858 -11.602 1.00 61.66 81 ASN A N 1
ATOM 714 C CA . ASN A 1 81 ? 12.639 11.250 -11.830 1.00 61.66 81 ASN A CA 1
ATOM 715 C C . ASN A 1 81 ? 12.368 11.701 -13.284 1.00 61.66 81 ASN A C 1
ATOM 717 O O . ASN A 1 81 ? 13.187 12.363 -13.914 1.00 61.66 81 ASN A O 1
ATOM 721 N N . ASP A 1 82 ? 11.264 11.225 -13.844 1.00 56.41 82 ASP A N 1
ATOM 722 C CA . ASP A 1 82 ? 10.874 11.326 -15.237 1.00 56.41 82 ASP A CA 1
ATOM 723 C C . ASP A 1 82 ? 9.728 12.360 -15.246 1.00 56.41 82 ASP A C 1
ATOM 725 O O . ASP A 1 82 ? 8.758 12.220 -14.497 1.00 56.41 82 ASP A O 1
ATOM 729 N N . GLY A 1 83 ? 9.946 13.484 -15.932 1.00 58.84 83 GLY A N 1
ATOM 730 C CA . GLY A 1 83 ? 9.273 14.767 -15.684 1.00 58.84 83 GLY A CA 1
ATOM 731 C C . GLY A 1 83 ? 7.745 14.792 -15.843 1.00 58.84 83 GLY A C 1
ATOM 732 O O . GLY A 1 83 ? 7.156 13.930 -16.475 1.00 58.84 83 GLY A O 1
ATOM 733 N N . ASP A 1 84 ? 7.112 15.811 -15.251 1.00 55.03 84 ASP A N 1
ATOM 734 C CA . ASP A 1 84 ? 5.761 16.351 -15.509 1.00 55.03 84 ASP A CA 1
ATOM 735 C C . ASP A 1 84 ? 4.589 15.399 -15.830 1.00 55.03 84 ASP A C 1
ATOM 737 O O . ASP A 1 84 ? 3.626 15.793 -16.483 1.00 55.03 84 ASP A O 1
ATOM 741 N N . TYR A 1 85 ? 4.569 14.170 -15.310 1.00 59.03 85 TYR A N 1
ATOM 742 C CA . TYR A 1 85 ? 3.364 13.334 -15.396 1.00 59.03 85 TYR A CA 1
ATOM 743 C C . TYR A 1 85 ? 2.396 13.635 -14.238 1.00 59.03 85 TYR A C 1
ATOM 745 O O . TYR A 1 85 ? 2.783 13.673 -13.057 1.00 59.03 85 TYR A O 1
ATOM 753 N N . SER A 1 86 ? 1.113 13.831 -14.555 1.00 65.81 86 SER A N 1
ATOM 754 C CA . SER A 1 86 ? 0.048 13.930 -13.553 1.00 65.81 86 SER A CA 1
ATOM 755 C C . SER A 1 86 ? -0.202 12.569 -12.888 1.00 65.81 86 SER A C 1
ATOM 757 O O . SER A 1 86 ? -0.000 11.510 -13.484 1.00 65.81 86 SER A O 1
ATOM 759 N N . VAL A 1 87 ? -0.692 12.580 -11.643 1.00 61.81 87 VAL A N 1
ATOM 760 C CA . VAL A 1 87 ? -1.144 11.367 -10.931 1.00 61.81 87 VAL A CA 1
ATOM 761 C C . VAL A 1 87 ? -2.220 10.625 -11.739 1.00 61.81 87 VAL A C 1
ATOM 763 O O . VAL A 1 87 ? -2.245 9.395 -11.745 1.00 61.81 87 VAL A O 1
ATOM 766 N N . SER A 1 88 ? -3.063 11.359 -12.473 1.00 63.09 88 SER A N 1
ATOM 767 C CA . SER A 1 88 ? -4.095 10.797 -13.353 1.00 63.09 88 SER A CA 1
ATOM 768 C C . SER A 1 88 ? -3.505 9.982 -14.506 1.00 63.09 88 SER A C 1
ATOM 770 O O . SER A 1 88 ? -3.948 8.861 -14.753 1.00 63.09 88 SER A O 1
ATOM 772 N N . ASP A 1 89 ? -2.468 10.502 -15.166 1.00 66.00 89 ASP A N 1
ATOM 773 C CA . ASP A 1 89 ? -1.814 9.831 -16.297 1.00 66.00 89 ASP A CA 1
ATOM 774 C C . ASP A 1 89 ? -1.116 8.551 -15.850 1.00 66.00 89 ASP A C 1
ATOM 776 O O . ASP A 1 89 ? -1.106 7.541 -16.559 1.00 66.00 89 ASP A O 1
ATOM 780 N N . PHE A 1 90 ? -0.566 8.571 -14.636 1.00 67.69 90 PHE A N 1
ATOM 781 C CA . PHE A 1 90 ? 0.027 7.395 -14.026 1.00 67.69 90 PHE A CA 1
ATOM 782 C C . PHE A 1 90 ? -1.014 6.302 -13.741 1.00 67.69 90 PHE A C 1
ATOM 784 O O . PHE A 1 90 ? -0.795 5.145 -14.101 1.00 67.69 90 PHE A O 1
ATOM 791 N N . ILE A 1 91 ? -2.162 6.656 -13.151 1.00 67.19 91 ILE A N 1
ATOM 792 C CA . ILE A 1 91 ? -3.255 5.707 -12.876 1.00 67.19 91 ILE A CA 1
ATOM 793 C C . ILE A 1 91 ? -3.804 5.120 -14.183 1.00 67.19 91 ILE A C 1
ATOM 795 O O . ILE A 1 91 ? -4.017 3.910 -14.276 1.00 67.19 91 ILE A O 1
ATOM 799 N N . PHE A 1 92 ? -3.961 5.945 -15.220 1.00 67.38 92 PHE A N 1
ATOM 800 C CA . PHE A 1 92 ? -4.396 5.485 -16.537 1.00 67.38 92 PHE A CA 1
ATOM 801 C C . PHE A 1 92 ? -3.392 4.497 -17.159 1.00 67.38 92 PHE A C 1
ATOM 803 O O . PHE A 1 92 ? -3.769 3.418 -17.628 1.00 67.38 92 PHE A O 1
ATOM 810 N N . ARG A 1 93 ? -2.088 4.789 -17.088 1.00 65.69 93 ARG A N 1
ATOM 811 C CA . ARG A 1 93 ? -1.039 3.870 -17.564 1.00 65.69 93 ARG A CA 1
ATOM 812 C C . ARG A 1 93 ? -0.975 2.575 -16.758 1.00 65.69 93 ARG A C 1
ATOM 814 O O . ARG A 1 93 ? -0.793 1.511 -17.333 1.00 65.69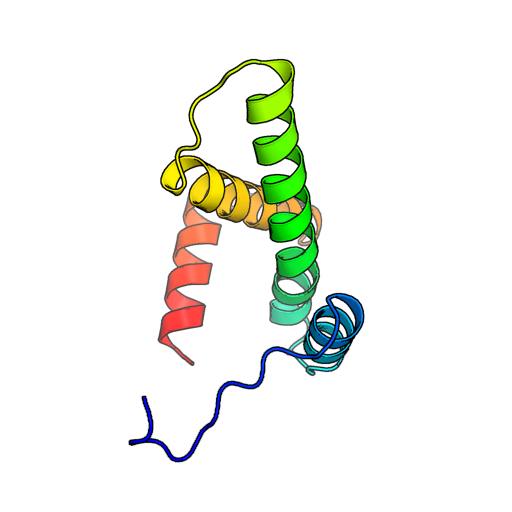 93 ARG A O 1
ATOM 821 N N . LEU A 1 94 ? -1.165 2.639 -15.444 1.00 64.50 94 LEU A N 1
ATOM 822 C CA . LEU A 1 94 ? -1.271 1.443 -14.608 1.00 64.50 94 LEU A CA 1
ATOM 823 C C . LEU A 1 94 ? -2.433 0.551 -15.045 1.00 64.50 94 LEU A C 1
ATOM 825 O O . LEU A 1 94 ? -2.248 -0.652 -15.206 1.00 64.50 94 LEU A O 1
ATOM 829 N N . SER A 1 95 ? -3.610 1.142 -15.264 1.00 63.75 95 SER A N 1
ATOM 830 C CA . SER A 1 95 ? -4.801 0.387 -15.666 1.00 63.75 95 SER A CA 1
ATOM 831 C C . SER A 1 95 ? -4.620 -0.322 -17.014 1.00 63.75 95 SER A C 1
ATOM 833 O O . SER A 1 95 ? -5.007 -1.478 -17.157 1.00 63.75 95 SER A O 1
ATOM 835 N N . SER A 1 96 ? -3.937 0.324 -17.962 1.00 60.78 96 SER A N 1
ATOM 836 C CA . SER A 1 96 ? -3.631 -0.254 -19.276 1.00 60.78 96 SER A CA 1
ATOM 837 C C . SER A 1 96 ? -2.524 -1.311 -19.229 1.00 60.78 96 SER A C 1
ATOM 839 O O . SER A 1 96 ? -2.599 -2.294 -19.960 1.00 60.78 96 SER A O 1
ATOM 841 N N . ILE A 1 97 ? -1.528 -1.172 -18.345 1.00 57.75 97 ILE A N 1
ATOM 842 C CA . ILE A 1 97 ? -0.498 -2.204 -18.131 1.00 57.75 97 ILE A CA 1
ATOM 843 C C . ILE A 1 97 ? -1.112 -3.478 -17.535 1.00 57.75 97 ILE A C 1
ATOM 845 O O . ILE A 1 97 ? -0.733 -4.568 -17.948 1.00 57.75 97 ILE A O 1
ATOM 849 N N . ILE A 1 98 ? -2.065 -3.349 -16.606 1.00 53.28 98 ILE A N 1
ATOM 850 C CA . ILE A 1 98 ? -2.749 -4.493 -15.978 1.00 53.28 98 ILE A CA 1
ATOM 851 C C . ILE A 1 98 ? -3.669 -5.223 -16.972 1.00 53.28 98 ILE A C 1
ATOM 853 O O . ILE A 1 98 ? -3.851 -6.427 -16.860 1.00 53.28 98 ILE A O 1
ATOM 857 N N . GLN A 1 99 ? -4.237 -4.523 -17.959 1.00 48.00 99 GLN A N 1
ATOM 858 C CA . GLN A 1 99 ? -5.081 -5.136 -18.997 1.00 48.00 99 GLN A CA 1
ATOM 859 C C . GLN A 1 99 ? -4.290 -5.824 -20.121 1.00 48.00 99 GLN A C 1
ATOM 861 O O . GLN A 1 99 ? -4.861 -6.616 -20.865 1.00 48.00 99 GLN A O 1
ATOM 866 N N . ALA A 1 100 ? -3.001 -5.512 -20.271 1.00 44.19 100 ALA A N 1
ATOM 867 C CA . ALA A 1 100 ? -2.145 -6.052 -21.328 1.00 44.19 100 ALA A CA 1
ATOM 868 C C . ALA A 1 100 ? -1.357 -7.314 -20.911 1.00 44.19 100 ALA A C 1
ATOM 870 O O . ALA A 1 100 ? -0.571 -7.827 -21.712 1.00 44.19 100 ALA A O 1
ATOM 871 N N . SER A 1 101 ? -1.534 -7.786 -19.673 1.00 37.38 101 SER A N 1
ATOM 872 C CA . SER A 1 101 ? -0.908 -8.985 -19.091 1.00 37.38 101 SER A CA 1
ATOM 873 C C . SER A 1 101 ? -1.931 -10.078 -18.831 1.00 37.38 101 SER A C 1
ATOM 875 O O . SER A 1 101 ? -1.617 -11.245 -19.142 1.00 37.38 101 SER A O 1
#

Nearest PDB structures (foldseek):
  8esz-assembly1_AM  TM=4.974E-01  e=2.208E+00  Drosophila melanogaster
  7b93-assembly1_Y  TM=4.746E-01  e=6.752E+00  Mus musculus
  1fbh-assembly1_B  TM=5.102E-01  e=6.385E+00  Sus scrofa
  1ux9-assembly2_B  TM=3.531E-01  e=9.984E+00  Homo sapiens

Secondary structure (DSSP, 8-state):
--TTS------SSHHHHHHHHHHS---HHHHHHHHHHHHHHHHHHHHHHHHHHHH-----HHHHHHHHHHHHHHHHHHH---TT--HHHHHHHHHHHHHT-